Protein AF-E2S0K0-F1 (afdb_monomer_lite)

Structure (mmCIF, N/CA/C/O backbone):
data_AF-E2S0K0-F1
#
_entry.id   AF-E2S0K0-F1
#
loop_
_atom_site.group_PDB
_atom_site.id
_atom_site.type_symbol
_atom_site.label_atom_id
_atom_site.label_alt_id
_atom_site.label_comp_id
_atom_site.label_asym_id
_atom_site.label_entity_id
_atom_site.label_seq_id
_atom_site.pdbx_PDB_ins_code
_atom_site.Cartn_x
_atom_site.Cartn_y
_atom_site.Cartn_z
_atom_site.occupancy
_atom_site.B_iso_or_equiv
_atom_site.auth_seq_id
_atom_site.auth_comp_id
_atom_site.auth_asym_id
_atom_site.auth_atom_id
_atom_site.pdbx_PDB_model_num
ATOM 1 N N . GLY A 1 1 ? -29.511 2.906 63.174 1.00 60.41 1 GLY A N 1
ATOM 2 C CA . GLY A 1 1 ? -30.655 2.046 63.528 1.00 60.41 1 GLY A CA 1
ATOM 3 C C . GLY A 1 1 ? -30.552 0.762 62.739 1.00 60.41 1 GLY A C 1
ATOM 4 O O . GLY A 1 1 ? -30.147 0.828 61.586 1.00 60.41 1 GLY A O 1
ATOM 5 N N . GLN A 1 2 ? -30.821 -0.384 63.361 1.00 79.44 2 GLN A N 1
ATOM 6 C CA . GLN A 1 2 ? -30.839 -1.674 62.663 1.00 79.44 2 GLN A CA 1
ATOM 7 C C . GLN A 1 2 ? -32.167 -1.842 61.918 1.00 79.44 2 GLN A C 1
ATOM 9 O O . GLN A 1 2 ? -33.215 -1.473 62.442 1.00 79.44 2 GLN A O 1
ATOM 14 N N . LEU A 1 3 ? -32.113 -2.382 60.700 1.00 84.81 3 LEU A N 1
ATOM 15 C CA . LEU A 1 3 ? -33.305 -2.748 59.939 1.00 84.81 3 LEU A CA 1
ATOM 16 C C . LEU A 1 3 ? -33.892 -4.037 60.522 1.00 84.81 3 LEU A C 1
ATOM 18 O O . LEU A 1 3 ? -33.174 -5.022 60.697 1.00 84.81 3 LEU A O 1
ATOM 22 N N . GLN A 1 4 ? -35.190 -4.020 60.815 1.00 79.81 4 GLN A N 1
ATOM 23 C CA . GLN A 1 4 ? -35.940 -5.185 61.269 1.00 79.81 4 GLN A CA 1
ATOM 24 C C . GLN A 1 4 ? -36.718 -5.762 60.086 1.00 79.81 4 GLN A C 1
ATOM 26 O O . GLN A 1 4 ? -37.374 -5.033 59.346 1.00 79.81 4 GLN A O 1
ATOM 31 N N . LYS A 1 5 ? -36.617 -7.075 59.882 1.00 80.06 5 LYS A N 1
ATOM 32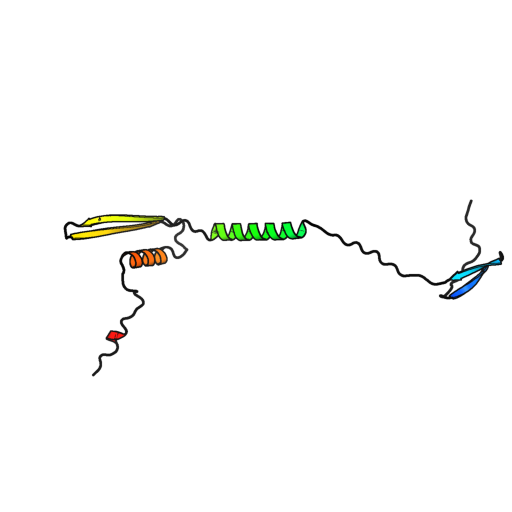 C CA . LYS A 1 5 ? -37.366 -7.776 58.839 1.00 80.06 5 LYS A CA 1
ATOM 33 C C . LYS A 1 5 ? -38.785 -8.040 59.345 1.00 80.06 5 LYS A C 1
ATOM 35 O O . LYS A 1 5 ? -38.926 -8.729 60.349 1.00 80.06 5 LYS A O 1
ATOM 40 N N . ILE A 1 6 ? -39.786 -7.520 58.637 1.00 82.62 6 ILE A N 1
ATOM 41 C CA . ILE A 1 6 ? -41.204 -7.648 59.009 1.00 82.62 6 ILE A CA 1
ATOM 42 C C . ILE A 1 6 ? -41.828 -8.906 58.386 1.00 82.62 6 ILE A C 1
ATOM 44 O O . ILE A 1 6 ? -42.407 -9.699 59.113 1.00 82.62 6 ILE A O 1
ATOM 48 N N . ASP A 1 7 ? -41.623 -9.165 57.088 1.00 82.50 7 ASP A N 1
ATOM 49 C CA . ASP A 1 7 ? -42.156 -10.366 56.422 1.00 82.50 7 ASP A CA 1
ATOM 50 C C . ASP A 1 7 ? -41.285 -10.812 55.219 1.00 82.50 7 ASP A C 1
ATOM 52 O O . ASP A 1 7 ? -40.355 -10.106 54.808 1.00 82.50 7 ASP A O 1
ATOM 56 N N . ARG A 1 8 ? -41.511 -12.014 54.670 1.00 83.75 8 ARG A N 1
ATOM 57 C CA . ARG A 1 8 ? -40.944 -12.485 53.391 1.00 83.75 8 ARG A CA 1
ATOM 58 C C . ARG A 1 8 ? -42.007 -13.247 52.607 1.00 83.75 8 ARG A C 1
ATOM 60 O O . ARG A 1 8 ? -42.301 -14.396 52.923 1.00 83.75 8 ARG A O 1
ATOM 67 N N . VAL A 1 9 ? -42.437 -12.651 51.503 1.00 84.56 9 VAL A N 1
ATOM 68 C CA . VAL A 1 9 ? -43.434 -13.215 50.589 1.00 84.56 9 VAL A CA 1
ATOM 69 C C . VAL A 1 9 ? -42.904 -13.099 49.158 1.00 84.56 9 VAL A C 1
ATOM 71 O O . VAL A 1 9 ? -42.220 -12.129 48.834 1.00 84.56 9 VAL A O 1
ATOM 74 N N . ASN A 1 10 ? -43.162 -14.103 48.318 1.00 83.81 10 ASN A N 1
ATOM 75 C CA . ASN A 1 10 ? -42.849 -14.055 46.888 1.00 83.81 10 ASN A CA 1
ATOM 76 C C . ASN A 1 10 ? -44.112 -13.617 46.147 1.00 83.81 10 ASN A C 1
ATOM 78 O O . ASN A 1 10 ? -45.109 -14.330 46.213 1.00 83.81 10 ASN A O 1
ATOM 82 N N . LEU A 1 11 ? -44.056 -12.471 45.471 1.00 87.38 11 LEU A N 1
ATOM 83 C CA . LEU A 1 11 ? -45.172 -11.920 44.705 1.00 87.38 11 LEU A CA 1
ATOM 84 C C . LEU A 1 11 ? -44.912 -12.091 43.209 1.00 87.38 11 LEU A C 1
ATOM 86 O O . LEU A 1 11 ? -43.811 -11.806 42.730 1.00 87.38 11 LEU A O 1
ATOM 90 N N . ASN A 1 12 ? -45.930 -12.525 42.477 1.00 86.81 12 ASN A N 1
ATOM 91 C CA . ASN A 1 12 ? -45.970 -12.444 41.023 1.00 86.81 12 ASN A CA 1
ATOM 92 C C . ASN A 1 12 ? -46.418 -11.045 40.578 1.00 86.81 12 ASN A C 1
ATOM 94 O O . ASN A 1 12 ? -46.932 -10.252 41.366 1.00 86.81 12 ASN A O 1
ATOM 98 N N . GLN A 1 13 ? -46.206 -10.716 39.301 1.00 88.75 13 GLN A N 1
ATOM 99 C CA . GLN A 1 13 ? -46.602 -9.415 38.762 1.00 88.75 13 GLN A CA 1
ATOM 100 C C . GLN A 1 13 ? -48.114 -9.186 38.935 1.00 88.75 13 GLN A C 1
ATOM 102 O O . GLN A 1 13 ? -48.921 -10.000 38.491 1.00 88.75 13 GLN A O 1
ATOM 107 N N . GLY A 1 14 ? -48.483 -8.070 39.563 1.00 86.62 14 GLY A N 1
ATOM 108 C CA . GLY A 1 14 ? -49.859 -7.687 39.877 1.00 86.62 14 GLY A CA 1
ATOM 109 C C . GLY A 1 14 ? -50.389 -8.215 41.214 1.00 86.62 14 GLY A C 1
ATOM 110 O O . GLY A 1 14 ? -51.504 -7.859 41.586 1.00 86.62 14 GLY A O 1
ATOM 111 N N . GLU A 1 15 ? -49.624 -9.031 41.945 1.00 90.56 15 GLU A N 1
ATOM 112 C CA . GLU A 1 15 ? -50.006 -9.471 43.288 1.00 90.56 15 GLU A CA 1
ATOM 113 C C . GLU A 1 15 ? -49.674 -8.411 44.341 1.00 90.56 15 GLU A C 1
ATOM 115 O O . GLU A 1 15 ? -48.688 -7.668 44.240 1.00 90.56 15 GLU A O 1
ATOM 120 N N . ASP A 1 16 ? -50.508 -8.372 45.378 1.00 89.62 16 ASP A N 1
ATOM 121 C CA . ASP A 1 16 ? -50.353 -7.480 46.513 1.00 89.62 16 ASP A CA 1
ATOM 122 C C . ASP A 1 16 ? -50.414 -8.223 47.847 1.00 89.62 16 ASP A C 1
ATOM 124 O O . ASP A 1 16 ? -51.070 -9.256 47.982 1.00 89.62 16 ASP A O 1
ATOM 128 N N . VAL A 1 17 ? -49.696 -7.692 48.836 1.00 90.44 17 VAL A N 1
ATOM 129 C CA . VAL A 1 17 ? -49.696 -8.195 50.209 1.00 90.44 17 VAL A CA 1
ATOM 130 C C . VAL A 1 17 ? -49.815 -7.038 51.187 1.00 90.44 17 VAL A C 1
ATOM 132 O O . VAL A 1 17 ? -49.200 -5.984 51.010 1.00 90.44 17 VAL A O 1
ATOM 135 N N . THR A 1 18 ? -50.611 -7.241 52.231 1.00 87.94 18 THR A N 1
ATOM 136 C CA . THR A 1 18 ? -50.731 -6.307 53.351 1.00 87.94 18 THR A CA 1
ATOM 137 C C . THR A 1 18 ? -49.878 -6.821 54.499 1.00 87.94 18 THR A C 1
ATOM 139 O O . THR A 1 18 ? -50.069 -7.949 54.946 1.00 87.94 18 THR A O 1
ATOM 142 N N . LEU A 1 19 ? -48.938 -6.000 54.954 1.00 87.25 19 LEU A N 1
ATOM 143 C CA . LEU A 1 19 ? -48.084 -6.284 56.102 1.00 87.25 19 LEU A CA 1
ATOM 144 C C . LEU A 1 19 ? -48.854 -6.090 57.417 1.00 87.25 19 LEU A C 1
ATOM 146 O O . LEU A 1 19 ? -49.871 -5.396 57.459 1.00 87.25 19 LEU A O 1
ATOM 150 N N . ASP A 1 20 ? -48.332 -6.649 58.508 1.00 84.62 20 ASP A N 1
ATOM 151 C CA . ASP A 1 20 ? -48.945 -6.570 59.845 1.00 84.62 20 ASP A CA 1
ATOM 152 C C . ASP A 1 20 ? -49.104 -5.131 60.375 1.00 84.62 20 ASP A C 1
ATOM 154 O O . ASP A 1 20 ? -49.912 -4.872 61.266 1.00 84.62 20 ASP A O 1
ATOM 158 N N . ASP A 1 21 ? -48.352 -4.180 59.817 1.00 84.44 21 ASP A N 1
ATOM 159 C CA . ASP A 1 21 ? -48.450 -2.750 60.122 1.00 84.44 21 ASP A CA 1
ATOM 160 C C . ASP A 1 21 ? -49.508 -2.007 59.277 1.00 84.44 21 ASP A C 1
ATOM 162 O O . ASP A 1 21 ? -49.700 -0.801 59.440 1.00 84.44 21 ASP A O 1
ATOM 166 N N . GLY A 1 22 ? -50.214 -2.720 58.394 1.00 83.69 22 GLY A N 1
ATOM 167 C CA . GLY A 1 22 ? -51.228 -2.186 57.486 1.00 83.69 22 GLY A CA 1
ATOM 168 C C . GLY A 1 22 ? -50.678 -1.650 56.160 1.00 83.69 22 GLY A C 1
ATOM 169 O O . GLY A 1 22 ? -51.459 -1.206 55.316 1.00 83.69 22 GLY A O 1
ATOM 170 N N . THR A 1 23 ? -49.362 -1.695 55.938 1.00 87.56 23 THR A N 1
ATOM 171 C CA . THR A 1 23 ? -48.739 -1.249 54.687 1.00 87.56 23 THR A CA 1
ATOM 172 C C . THR A 1 23 ? -49.016 -2.251 53.570 1.00 87.56 23 THR A C 1
ATOM 174 O O . THR A 1 23 ? -48.707 -3.435 53.690 1.00 87.56 23 THR A O 1
ATOM 177 N N . LYS A 1 24 ? -49.570 -1.774 52.452 1.00 89.31 24 LYS A N 1
ATOM 178 C CA . LYS A 1 24 ? -49.833 -2.587 51.261 1.00 89.31 24 LYS A CA 1
ATOM 179 C C . LYS A 1 24 ? -48.683 -2.461 50.262 1.00 89.31 24 LYS A C 1
ATOM 181 O O . LYS A 1 24 ? -48.346 -1.353 49.849 1.00 89.31 24 LYS A O 1
ATOM 186 N N . ILE A 1 25 ? -48.101 -3.590 49.867 1.00 88.75 25 ILE A N 1
ATOM 187 C CA . ILE A 1 25 ? -47.036 -3.677 48.863 1.00 88.75 25 ILE A CA 1
ATOM 188 C C . ILE A 1 25 ? -47.588 -4.410 47.643 1.00 88.75 25 ILE A C 1
ATOM 190 O O . ILE A 1 25 ? -48.075 -5.529 47.774 1.00 88.75 25 ILE A O 1
ATOM 194 N N . THR A 1 26 ? -47.471 -3.793 46.467 1.00 89.25 26 THR A N 1
ATOM 195 C CA . THR A 1 26 ? -47.845 -4.387 45.176 1.00 89.25 26 THR A CA 1
ATOM 196 C C . THR A 1 26 ? -46.597 -4.565 44.322 1.00 89.25 26 THR A C 1
ATOM 198 O O . THR A 1 26 ? -45.763 -3.660 44.251 1.00 89.25 26 THR A O 1
ATOM 201 N N . PHE A 1 27 ? -46.451 -5.720 43.672 1.00 90.88 27 PHE A N 1
ATOM 202 C CA . PHE A 1 27 ? -45.373 -5.935 42.710 1.00 90.88 27 PHE A CA 1
ATOM 203 C C . PHE A 1 27 ? -45.859 -5.661 41.282 1.00 90.88 27 PHE A C 1
ATOM 205 O O . PHE A 1 27 ? -46.421 -6.533 40.629 1.00 90.88 27 PHE A O 1
ATOM 212 N N . ASP A 1 28 ? -45.606 -4.458 40.765 1.00 88.50 28 ASP A N 1
ATOM 213 C CA . ASP A 1 28 ? -46.047 -4.050 39.416 1.00 88.50 28 ASP A CA 1
ATOM 214 C C . ASP A 1 28 ? -45.217 -4.673 38.273 1.00 88.50 28 ASP A C 1
ATOM 216 O O . ASP A 1 28 ? -45.559 -4.556 37.093 1.00 88.50 28 ASP A O 1
ATOM 220 N N . GLY A 1 29 ? -44.137 -5.381 38.614 1.00 84.50 29 GLY A N 1
ATOM 221 C CA . GLY A 1 29 ? -43.224 -6.036 37.681 1.00 84.50 29 GLY A CA 1
ATOM 222 C C . GLY A 1 29 ? -41.817 -5.447 37.699 1.00 84.50 29 GLY A C 1
ATOM 223 O O . GLY A 1 29 ? -41.538 -4.440 38.347 1.00 84.50 29 GLY A O 1
ATOM 224 N N . ALA A 1 30 ? -40.911 -6.098 36.972 1.00 84.75 30 ALA A N 1
ATOM 225 C CA . ALA A 1 30 ? -39.540 -5.643 36.785 1.00 84.75 30 ALA A CA 1
ATOM 226 C C . ALA A 1 30 ? -39.294 -5.373 35.298 1.00 84.75 30 ALA A C 1
ATOM 228 O O . ALA A 1 30 ? -39.608 -6.209 34.454 1.00 84.75 30 ALA A O 1
ATOM 229 N N . SER A 1 31 ? -38.734 -4.206 34.983 1.00 82.06 31 SER A N 1
ATOM 230 C CA . SER A 1 31 ? -38.267 -3.909 33.630 1.00 82.06 31 SER A CA 1
ATOM 231 C C . SER A 1 31 ? -36.839 -4.413 33.471 1.00 82.06 31 SER A C 1
ATOM 233 O O . SER A 1 31 ? -35.978 -4.113 34.301 1.00 82.06 31 SER A O 1
ATOM 235 N N . GLU A 1 32 ? -36.586 -5.174 32.413 1.00 80.50 32 GLU A N 1
ATOM 236 C CA . GLU A 1 32 ? -35.245 -5.624 32.067 1.00 80.50 32 GLU A CA 1
ATOM 237 C C . GLU A 1 32 ? -34.502 -4.472 31.378 1.00 80.50 32 GLU A C 1
ATOM 239 O O . GLU A 1 32 ? -34.915 -3.977 30.329 1.00 80.50 32 GLU A O 1
ATOM 244 N N . PHE A 1 33 ? -33.422 -3.995 31.994 1.00 83.38 33 PHE A N 1
ATOM 245 C CA . PHE A 1 33 ? -32.593 -2.931 31.435 1.00 83.38 33 PHE A CA 1
ATOM 246 C C . PHE A 1 33 ? -31.256 -3.493 30.959 1.00 83.38 33 PHE A C 1
ATOM 248 O O . PHE A 1 33 ? -30.527 -4.148 31.703 1.00 83.38 33 PHE A O 1
ATOM 255 N N . ALA A 1 34 ? -30.907 -3.179 29.713 1.00 82.25 34 ALA A N 1
ATOM 256 C CA . ALA A 1 34 ? -29.596 -3.452 29.146 1.00 82.25 34 ALA A CA 1
ATOM 257 C C . ALA A 1 34 ? -28.800 -2.145 29.045 1.00 82.25 34 ALA A C 1
ATOM 259 O O . ALA A 1 34 ? -29.265 -1.158 28.473 1.00 82.25 34 ALA A O 1
ATOM 260 N N . ASN A 1 35 ? -27.588 -2.136 29.599 1.00 82.06 35 ASN A N 1
ATOM 261 C CA . ASN A 1 35 ? -26.658 -1.020 29.453 1.00 82.06 35 ASN A CA 1
ATOM 262 C C . ASN A 1 35 ? -25.781 -1.258 28.219 1.00 82.06 35 ASN A C 1
ATOM 264 O O . ASN A 1 35 ? -24.913 -2.130 28.238 1.00 82.06 35 ASN A O 1
ATOM 268 N N . TYR A 1 36 ? -25.983 -0.479 27.156 1.00 84.25 36 TYR A N 1
ATOM 269 C CA . TYR A 1 36 ? -25.131 -0.520 25.967 1.00 84.25 36 TYR A CA 1
ATOM 270 C C . TYR A 1 36 ? -24.039 0.549 26.060 1.00 84.25 36 TYR A C 1
ATOM 272 O O . TYR A 1 36 ? -24.332 1.743 26.086 1.00 84.25 36 TYR A O 1
ATOM 280 N N . GLN A 1 37 ? -22.772 0.129 26.075 1.00 82.56 37 GLN A N 1
ATOM 281 C CA . GLN A 1 37 ? -21.638 1.023 25.840 1.00 82.56 37 GLN A CA 1
ATOM 282 C C . GLN A 1 37 ? -21.219 0.912 24.377 1.00 82.56 37 GLN A C 1
ATOM 284 O O . GLN A 1 37 ? -20.764 -0.139 23.932 1.00 82.56 37 GLN A O 1
ATOM 289 N N . VAL A 1 38 ? -21.375 2.003 23.629 1.00 81.00 38 VAL A N 1
ATOM 290 C CA . VAL A 1 38 ? -20.880 2.106 22.254 1.00 81.00 38 VAL A CA 1
ATOM 291 C C . VAL A 1 38 ? -19.587 2.908 22.284 1.00 81.00 38 VAL A C 1
ATOM 293 O O . VAL A 1 38 ? -19.600 4.117 22.508 1.00 81.00 38 VAL A O 1
ATOM 296 N N . SER A 1 39 ? -18.459 2.235 22.072 1.00 80.94 39 SER A N 1
ATOM 297 C CA . SER A 1 39 ? -17.163 2.895 21.918 1.00 80.94 39 SER A CA 1
ATOM 298 C C . SER A 1 39 ? -17.003 3.372 20.475 1.00 80.94 39 SER A C 1
ATOM 300 O O . SER A 1 39 ? -16.954 2.564 19.551 1.00 80.94 39 SER A O 1
ATOM 302 N N . TYR A 1 40 ? -16.936 4.689 20.279 1.00 84.94 40 TYR A N 1
ATOM 303 C CA . TYR A 1 40 ? -16.629 5.307 18.991 1.00 84.94 40 TYR A CA 1
ATOM 304 C C . TYR A 1 40 ? -15.185 5.809 19.001 1.00 84.94 40 TYR A C 1
ATOM 306 O O . TYR A 1 40 ? -14.859 6.728 19.753 1.00 84.94 40 TYR A O 1
ATOM 314 N N . ASP A 1 41 ? -14.330 5.218 18.167 1.00 88.50 41 ASP A N 1
ATOM 315 C CA . ASP A 1 41 ? -12.958 5.684 17.966 1.00 88.50 41 ASP A CA 1
ATOM 316 C C . ASP A 1 41 ? -12.858 6.477 16.645 1.00 88.50 41 ASP A C 1
ATOM 318 O O . ASP A 1 41 ? -12.930 5.886 15.559 1.00 88.50 41 ASP A O 1
ATOM 322 N N . PRO A 1 42 ? -12.679 7.814 16.694 1.00 88.81 42 PRO A N 1
ATOM 323 C CA . PRO A 1 42 ? -12.560 8.634 15.490 1.00 88.81 42 PRO A CA 1
ATOM 324 C C . PRO A 1 42 ? -11.306 8.310 14.663 1.00 88.81 42 PRO A C 1
ATOM 326 O O . PRO A 1 42 ? -11.269 8.623 13.470 1.00 88.81 42 PRO A O 1
ATOM 329 N N . PHE A 1 43 ? -10.286 7.680 15.256 1.00 92.88 43 PHE A N 1
ATOM 330 C CA . PHE A 1 43 ? -9.026 7.366 14.588 1.00 92.88 43 PHE A CA 1
ATOM 331 C C . PHE A 1 43 ? -9.031 6.028 13.857 1.00 92.88 43 PHE A C 1
ATOM 333 O O . PHE A 1 43 ? -8.178 5.828 12.995 1.00 92.88 43 PHE A O 1
ATOM 340 N N . GLN A 1 44 ? -10.006 5.145 14.091 1.00 92.81 44 GLN A N 1
ATOM 341 C CA . GLN A 1 44 ? -10.056 3.824 13.452 1.00 92.81 44 GLN A CA 1
ATOM 342 C C . GLN A 1 44 ? -9.932 3.900 11.917 1.00 92.81 44 GLN A C 1
ATOM 344 O O . GLN A 1 44 ? -9.175 3.146 11.302 1.00 92.81 44 GLN A O 1
ATOM 349 N N . LYS A 1 45 ? -10.626 4.855 11.285 1.00 94.81 45 LYS A N 1
ATOM 350 C CA . LYS A 1 45 ? -10.548 5.070 9.828 1.00 94.81 45 LYS A CA 1
ATOM 351 C C . LYS A 1 45 ? -9.192 5.631 9.385 1.00 94.81 45 LYS A C 1
ATOM 353 O O . LYS A 1 45 ? -8.701 5.265 8.321 1.00 94.81 45 LYS A O 1
ATOM 358 N N . TRP A 1 46 ? -8.575 6.486 10.197 1.00 96.69 46 TRP A N 1
ATOM 359 C CA . TRP A 1 46 ? -7.252 7.052 9.921 1.00 96.69 46 TRP A CA 1
ATOM 360 C C . TRP A 1 46 ? -6.147 6.003 10.026 1.00 96.69 46 TRP A C 1
ATOM 362 O O . TRP A 1 46 ? -5.245 5.985 9.189 1.00 96.69 46 TRP A O 1
ATOM 372 N N . VAL A 1 47 ? -6.242 5.094 10.999 1.00 96.69 47 VAL A N 1
ATOM 373 C CA . VAL A 1 47 ? -5.331 3.949 11.145 1.00 96.69 47 VAL A CA 1
ATOM 374 C C . VAL A 1 47 ? -5.428 3.026 9.927 1.00 96.69 47 VAL A C 1
ATOM 376 O O . VAL A 1 47 ? -4.405 2.664 9.353 1.00 96.69 47 VAL A O 1
ATOM 379 N N . LEU A 1 48 ? -6.644 2.711 9.463 1.00 95.88 48 LEU A N 1
ATOM 380 C CA . LEU A 1 48 ? -6.846 1.934 8.234 1.00 95.88 48 LEU A CA 1
ATOM 381 C C . LEU A 1 48 ? -6.193 2.616 7.021 1.00 95.88 48 LEU A C 1
ATOM 383 O O . LEU A 1 48 ? -5.440 1.985 6.282 1.00 95.88 48 LEU A O 1
ATOM 387 N N . ALA A 1 49 ? -6.469 3.908 6.821 1.00 98.19 49 ALA A N 1
ATOM 388 C CA . ALA A 1 49 ? -5.938 4.659 5.689 1.00 98.19 49 ALA A CA 1
ATOM 389 C C . ALA A 1 49 ? -4.403 4.712 5.708 1.00 98.19 49 ALA A C 1
ATOM 391 O O . ALA A 1 49 ? -3.760 4.484 4.687 1.00 98.19 49 ALA A O 1
ATOM 392 N N . SER A 1 50 ? -3.806 4.962 6.872 1.00 97.38 50 SER A N 1
ATOM 393 C CA . SER A 1 50 ? -2.349 5.004 7.021 1.00 97.38 50 SER A CA 1
ATOM 394 C C . SER A 1 50 ? -1.701 3.633 6.814 1.00 97.38 50 SER A C 1
ATOM 396 O O . SER A 1 50 ? -0.688 3.556 6.120 1.00 97.38 50 SER A O 1
ATOM 398 N N . ALA A 1 51 ? -2.309 2.549 7.304 1.00 98.00 51 ALA A N 1
ATOM 399 C CA . ALA A 1 51 ? -1.848 1.188 7.028 1.00 98.00 51 ALA A CA 1
ATOM 400 C C . ALA A 1 51 ? -1.862 0.867 5.522 1.00 98.00 51 ALA A C 1
ATOM 402 O O . ALA A 1 51 ? -0.885 0.332 4.994 1.00 98.00 51 ALA A O 1
ATOM 403 N N . LEU A 1 52 ? -2.927 1.251 4.810 1.00 98.38 52 LEU A N 1
ATOM 404 C CA . LEU A 1 52 ? -3.014 1.089 3.355 1.00 98.38 52 LEU A CA 1
ATOM 405 C C . LEU A 1 52 ? -1.950 1.910 2.620 1.00 98.38 52 LEU A C 1
ATOM 407 O O . LEU A 1 52 ? -1.278 1.385 1.735 1.00 98.38 52 LEU A O 1
ATOM 411 N N . VAL A 1 53 ? -1.752 3.173 3.002 1.00 98.44 53 VAL A N 1
ATOM 412 C CA . VAL A 1 53 ? -0.717 4.033 2.407 1.00 98.44 53 VAL A CA 1
ATOM 413 C C . VAL A 1 53 ? 0.677 3.448 2.626 1.00 98.44 53 VAL A C 1
ATOM 415 O O . VAL A 1 53 ? 1.472 3.431 1.690 1.00 98.44 53 VAL A O 1
ATOM 418 N N . MET A 1 54 ? 0.983 2.928 3.820 1.00 98.38 54 MET A N 1
ATOM 419 C CA . MET A 1 54 ? 2.268 2.272 4.089 1.00 98.38 54 MET A CA 1
ATOM 420 C C . MET A 1 54 ? 2.468 1.036 3.217 1.00 98.38 54 MET A C 1
ATOM 422 O O . MET A 1 54 ? 3.540 0.872 2.639 1.00 98.38 54 MET A O 1
ATOM 426 N N . LEU A 1 55 ? 1.441 0.193 3.085 1.00 98.25 55 LEU A N 1
ATOM 427 C CA . LEU A 1 55 ? 1.505 -0.998 2.244 1.00 98.25 55 LEU A CA 1
ATOM 428 C C . LEU A 1 55 ? 1.738 -0.630 0.774 1.00 98.25 55 LEU A C 1
ATOM 430 O O . LEU A 1 55 ? 2.632 -1.183 0.138 1.00 98.25 55 LEU A O 1
ATOM 434 N N . ILE A 1 56 ? 0.982 0.336 0.247 1.00 97.94 56 ILE A N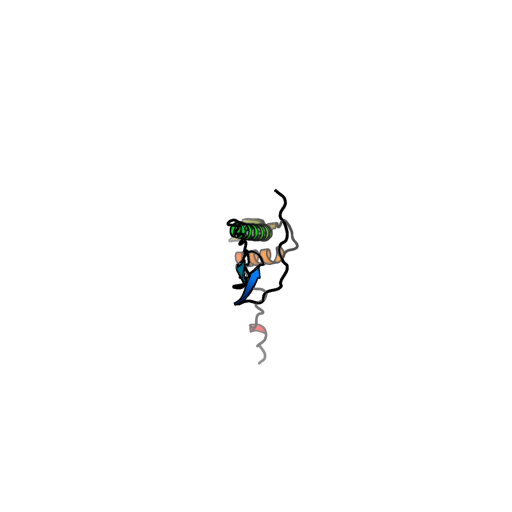 1
ATOM 435 C CA . ILE A 1 56 ? 1.124 0.812 -1.135 1.00 97.94 56 ILE A CA 1
ATOM 436 C C . ILE A 1 56 ? 2.499 1.445 -1.349 1.00 97.94 56 ILE A C 1
ATOM 438 O O . ILE A 1 56 ? 3.148 1.164 -2.351 1.00 97.94 56 ILE A O 1
ATOM 442 N N . SER A 1 57 ? 2.966 2.265 -0.407 1.00 97.19 57 SER A N 1
ATOM 443 C CA . SER A 1 57 ? 4.289 2.893 -0.459 1.00 97.19 57 SER A CA 1
ATOM 444 C C . SER A 1 57 ? 5.403 1.849 -0.479 1.00 97.19 57 SER A C 1
ATOM 446 O O . SER A 1 57 ? 6.312 1.922 -1.305 1.00 97.19 57 SER A O 1
ATOM 448 N N . LEU A 1 58 ? 5.300 0.825 0.371 1.00 95.62 58 LEU A N 1
ATOM 449 C CA . LEU A 1 58 ? 6.249 -0.279 0.403 1.00 95.62 58 LEU A CA 1
ATOM 450 C C . LEU A 1 58 ? 6.249 -1.040 -0.924 1.00 95.62 58 LEU A C 1
ATOM 452 O O . LEU A 1 58 ? 7.307 -1.197 -1.530 1.00 95.62 58 LEU A O 1
ATOM 456 N N . VAL A 1 59 ? 5.081 -1.468 -1.407 1.00 95.31 59 VAL A N 1
ATOM 457 C CA . VAL A 1 59 ? 4.965 -2.168 -2.694 1.00 95.31 59 VAL A CA 1
ATOM 458 C C . VAL A 1 59 ? 5.527 -1.301 -3.821 1.00 95.31 59 VAL A C 1
ATOM 460 O O . VAL A 1 59 ? 6.379 -1.760 -4.576 1.00 95.31 59 VAL A O 1
ATOM 463 N N . GLY A 1 60 ? 5.143 -0.026 -3.887 1.00 93.56 60 GLY A N 1
ATOM 464 C CA . GLY A 1 60 ? 5.655 0.928 -4.868 1.00 93.56 60 GLY A CA 1
ATOM 465 C C . GLY A 1 60 ? 7.177 1.075 -4.810 1.00 93.56 60 GLY A C 1
ATOM 466 O O . GLY A 1 60 ? 7.836 1.054 -5.848 1.00 93.56 60 GLY A O 1
ATOM 467 N N . SER A 1 61 ? 7.759 1.129 -3.607 1.00 90.75 61 SER A N 1
ATOM 468 C CA . SER A 1 61 ? 9.214 1.209 -3.427 1.00 90.75 61 SER A CA 1
ATOM 469 C C . SER A 1 61 ? 9.961 -0.004 -3.987 1.00 90.75 61 SER A C 1
ATOM 471 O O . SER A 1 61 ? 11.091 0.135 -4.452 1.00 90.75 61 SER A O 1
ATOM 473 N N . LEU A 1 62 ? 9.328 -1.180 -3.977 1.00 87.25 62 LEU A N 1
ATOM 474 C CA . LEU A 1 62 ? 9.907 -2.414 -4.502 1.00 87.25 62 LEU A CA 1
ATOM 475 C C . LEU A 1 62 ? 9.694 -2.561 -6.014 1.00 87.25 62 LEU A C 1
ATOM 477 O O . LEU A 1 62 ? 10.541 -3.133 -6.699 1.00 87.25 62 LEU A O 1
ATOM 481 N N . VAL A 1 63 ? 8.582 -2.042 -6.544 1.00 84.38 63 VAL A N 1
ATOM 482 C CA . VAL A 1 63 ? 8.249 -2.111 -7.977 1.00 84.38 63 VAL A CA 1
ATOM 483 C C . VAL A 1 63 ? 9.141 -1.190 -8.816 1.00 84.38 63 VAL A C 1
ATOM 485 O O . VAL A 1 63 ? 9.493 -1.540 -9.945 1.00 84.38 63 VAL A O 1
ATOM 488 N N . ILE A 1 64 ? 9.561 -0.039 -8.281 1.00 82.31 64 ILE A N 1
ATOM 489 C CA . ILE A 1 64 ? 10.420 0.909 -9.006 1.00 82.31 64 ILE A CA 1
ATOM 490 C C . ILE A 1 64 ? 11.851 0.352 -9.112 1.00 82.31 64 ILE A C 1
ATOM 492 O O . ILE A 1 64 ? 12.721 0.580 -8.268 1.00 82.31 64 ILE A O 1
ATOM 496 N N . LYS A 1 65 ? 12.124 -0.370 -10.201 1.00 77.38 65 LYS A N 1
ATOM 497 C CA . LYS A 1 65 ? 13.463 -0.866 -10.538 1.00 77.38 65 LYS A CA 1
ATOM 498 C C . LYS A 1 65 ? 14.310 0.272 -11.111 1.00 77.38 65 LYS A C 1
ATOM 500 O O . LYS A 1 65 ? 14.048 0.774 -12.200 1.00 77.38 65 LYS A O 1
ATOM 505 N N . ARG A 1 66 ? 15.387 0.651 -10.418 1.00 82.19 66 ARG A N 1
ATOM 506 C CA . ARG A 1 66 ? 16.372 1.601 -10.960 1.00 82.19 66 ARG A CA 1
ATOM 507 C C . ARG A 1 66 ? 17.243 0.916 -12.019 1.00 82.19 66 ARG A C 1
ATOM 509 O O . ARG A 1 66 ? 18.202 0.226 -11.674 1.00 82.19 66 ARG A O 1
ATOM 516 N N . ARG A 1 67 ? 16.924 1.136 -13.293 1.00 87.06 67 ARG A N 1
ATOM 517 C CA . ARG A 1 67 ? 17.670 0.647 -14.464 1.00 87.06 67 ARG A CA 1
ATOM 518 C C . ARG A 1 67 ? 18.418 1.815 -15.115 1.00 87.06 67 ARG A C 1
ATOM 520 O O . ARG A 1 67 ? 17.928 2.943 -15.087 1.00 87.06 67 ARG A O 1
ATOM 527 N N . ARG A 1 68 ? 19.630 1.592 -15.630 1.00 88.94 68 ARG A N 1
ATOM 528 C CA . ARG A 1 68 ? 20.418 2.624 -16.330 1.00 88.94 68 ARG A CA 1
ATOM 529 C C . ARG A 1 68 ? 20.829 2.115 -17.706 1.00 88.94 68 ARG A C 1
ATOM 531 O O . ARG A 1 68 ? 21.396 1.030 -17.803 1.00 88.94 68 ARG A O 1
ATOM 538 N N . VAL A 1 69 ? 20.573 2.922 -18.733 1.00 89.06 69 VAL A N 1
ATOM 539 C CA . VAL A 1 69 ? 20.964 2.660 -20.123 1.00 89.06 69 VAL A CA 1
ATOM 540 C C . VAL A 1 69 ? 21.928 3.748 -20.570 1.00 89.06 69 VAL A C 1
ATOM 542 O O . VAL A 1 69 ? 21.704 4.929 -20.307 1.00 89.06 69 VAL A O 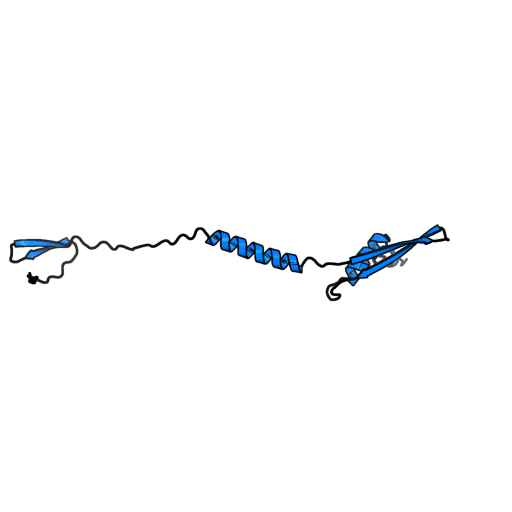1
ATOM 545 N N . TYR A 1 70 ? 23.003 3.340 -21.231 1.00 91.94 70 TYR A N 1
ATOM 546 C CA . TYR A 1 70 ? 23.989 4.217 -21.844 1.00 91.94 70 TYR A CA 1
ATOM 547 C C . TYR A 1 70 ? 23.954 3.998 -23.353 1.00 91.94 70 TYR A C 1
ATOM 549 O O . TYR A 1 70 ? 24.025 2.857 -23.802 1.00 91.94 70 TYR A O 1
ATOM 557 N N . ILE A 1 71 ? 23.850 5.083 -24.118 1.00 92.19 71 ILE A N 1
ATOM 558 C CA . ILE A 1 71 ? 23.851 5.061 -25.583 1.00 92.19 71 ILE A CA 1
ATOM 559 C C . ILE A 1 71 ? 24.965 5.989 -26.053 1.00 92.19 71 ILE A C 1
ATOM 561 O O . ILE A 1 71 ? 25.081 7.120 -25.572 1.00 92.19 71 ILE A O 1
ATOM 565 N N . ARG A 1 72 ? 25.795 5.518 -26.980 1.00 93.50 72 ARG A N 1
ATOM 566 C CA . ARG A 1 72 ? 26.816 6.322 -27.647 1.00 93.50 72 ARG A CA 1
ATOM 567 C C . ARG A 1 72 ? 26.617 6.228 -29.151 1.00 93.50 72 ARG A C 1
ATOM 569 O O . ARG A 1 72 ? 26.642 5.139 -29.707 1.00 93.50 72 ARG A O 1
ATOM 576 N N . LEU A 1 73 ? 26.465 7.385 -29.783 1.00 92.25 73 LEU A N 1
ATOM 577 C CA . LEU A 1 73 ? 26.324 7.535 -31.227 1.00 92.25 73 LEU A CA 1
ATOM 578 C C . LEU A 1 73 ? 27.631 8.097 -31.785 1.00 92.25 73 LEU A C 1
ATOM 580 O O . LEU A 1 73 ? 28.144 9.087 -31.254 1.00 92.25 73 LEU A O 1
ATOM 584 N N . ARG A 1 74 ? 28.185 7.478 -32.826 1.00 92.50 74 ARG A N 1
ATOM 585 C CA . ARG A 1 74 ? 29.367 7.988 -33.530 1.00 92.50 74 ARG A CA 1
ATOM 586 C C . ARG A 1 74 ? 29.099 8.047 -35.030 1.00 92.50 74 ARG A C 1
ATOM 588 O O . ARG A 1 74 ? 28.564 7.087 -35.569 1.00 92.50 74 ARG A O 1
ATOM 595 N N . PRO A 1 75 ? 29.487 9.124 -35.726 1.00 90.31 75 PRO A N 1
ATOM 596 C CA . PRO A 1 75 ? 29.399 9.153 -37.178 1.00 90.31 75 PRO A CA 1
ATOM 597 C C . PRO A 1 75 ? 30.367 8.126 -37.777 1.00 90.31 75 PRO A C 1
ATOM 599 O O . PRO A 1 75 ? 31.541 8.078 -37.406 1.00 90.31 75 PRO A O 1
ATOM 602 N N . ASN A 1 76 ? 29.870 7.317 -38.705 1.00 88.81 76 ASN A N 1
ATOM 603 C CA . ASN A 1 76 ? 30.649 6.331 -39.437 1.00 88.81 76 ASN A CA 1
ATOM 604 C C . ASN A 1 76 ? 31.167 6.956 -40.743 1.00 88.81 76 ASN A C 1
ATOM 606 O O . ASN A 1 76 ? 30.426 7.620 -41.472 1.00 88.81 76 ASN A O 1
ATOM 610 N N . ALA A 1 77 ? 32.443 6.717 -41.058 1.00 82.00 77 ALA A N 1
ATOM 611 C CA . ALA A 1 77 ? 33.098 7.206 -42.271 1.00 82.00 77 ALA A CA 1
ATOM 612 C C . ALA A 1 77 ? 32.426 6.729 -43.576 1.00 82.00 77 ALA A C 1
ATOM 614 O O . ALA A 1 77 ? 32.588 7.373 -44.609 1.00 82.00 77 ALA A O 1
ATOM 615 N N . ALA A 1 78 ? 31.653 5.640 -43.531 1.00 81.88 78 ALA A N 1
ATOM 616 C CA . ALA A 1 78 ? 30.895 5.098 -44.658 1.00 81.88 78 ALA A CA 1
ATOM 617 C C . ALA A 1 78 ? 29.511 5.754 -44.874 1.00 81.88 78 ALA A C 1
ATOM 619 O O . ALA A 1 78 ? 28.767 5.314 -45.745 1.00 81.88 78 ALA A O 1
ATOM 620 N N . GLY A 1 79 ? 29.156 6.800 -44.113 1.00 81.31 79 GLY A N 1
ATOM 621 C CA . GLY A 1 79 ? 27.889 7.530 -44.278 1.00 81.31 79 GLY A CA 1
ATOM 622 C C . GLY A 1 79 ? 26.740 7.055 -43.379 1.00 81.31 79 GLY A C 1
ATOM 623 O O . GLY A 1 79 ? 25.581 7.292 -43.703 1.00 81.31 79 GLY A O 1
ATOM 624 N N . GLY A 1 80 ? 27.054 6.409 -42.251 1.00 86.31 80 GLY A N 1
ATOM 625 C CA . GLY A 1 80 ? 26.085 5.940 -41.248 1.00 86.31 80 GLY A CA 1
ATOM 626 C C . GLY A 1 80 ? 26.366 6.470 -39.837 1.00 86.31 80 GLY A C 1
ATOM 627 O O . GLY A 1 80 ? 27.226 7.330 -39.644 1.00 86.31 80 GLY A O 1
ATOM 628 N N . THR A 1 81 ? 25.659 5.948 -38.833 1.00 90.06 81 THR A N 1
ATOM 629 C CA . THR A 1 81 ? 25.934 6.205 -37.408 1.00 90.06 81 THR A CA 1
ATOM 630 C C . THR A 1 81 ? 26.130 4.879 -36.686 1.00 90.06 81 THR A C 1
ATOM 632 O O . THR A 1 81 ? 25.234 4.044 -36.678 1.00 90.06 81 THR A O 1
ATOM 635 N N . ASP A 1 82 ? 27.289 4.699 -36.061 1.00 89.19 82 ASP A N 1
ATOM 636 C CA . ASP A 1 82 ? 27.552 3.571 -35.177 1.00 89.19 82 ASP A CA 1
ATOM 637 C C . ASP A 1 82 ? 26.870 3.828 -33.831 1.00 89.19 82 ASP A C 1
ATOM 639 O O . ASP A 1 82 ? 27.088 4.866 -33.193 1.00 89.19 82 ASP A O 1
ATOM 643 N N . VAL A 1 83 ? 26.051 2.873 -33.394 1.00 90.75 83 VAL A N 1
ATOM 644 C CA . VAL A 1 83 ? 25.301 2.940 -32.139 1.00 90.75 83 VAL A CA 1
ATOM 645 C C . VAL A 1 83 ? 25.848 1.893 -31.176 1.00 90.75 83 VAL A C 1
ATOM 647 O O . VAL A 1 83 ? 25.760 0.696 -31.426 1.00 90.75 83 VAL A O 1
ATOM 650 N N . GLU A 1 84 ? 26.400 2.334 -30.049 1.00 91.38 84 GLU A N 1
ATOM 651 C CA . GLU A 1 84 ? 26.779 1.457 -28.941 1.00 91.38 84 GLU A CA 1
ATOM 652 C C . GLU A 1 84 ? 25.775 1.617 -27.803 1.00 91.38 84 GLU A C 1
ATOM 654 O O . GLU A 1 84 ? 25.587 2.723 -27.286 1.00 91.38 84 GLU A O 1
ATOM 659 N N . MET A 1 85 ? 25.170 0.514 -27.367 1.00 92.00 85 MET A N 1
ATOM 660 C CA . MET A 1 85 ? 24.268 0.492 -26.217 1.00 92.00 85 MET A CA 1
ATOM 661 C C . MET A 1 85 ? 24.832 -0.381 -25.097 1.00 92.00 85 MET A C 1
ATOM 663 O O . MET A 1 85 ? 25.342 -1.472 -25.336 1.00 92.00 85 MET A O 1
ATOM 667 N N . GLY A 1 86 ? 24.705 0.085 -23.856 1.00 89.75 86 GLY A N 1
ATOM 668 C CA . GLY A 1 86 ? 25.050 -0.674 -22.658 1.00 89.75 86 GLY A CA 1
ATOM 669 C C . GLY A 1 86 ? 23.972 -0.537 -21.591 1.00 89.75 86 GLY A C 1
ATOM 670 O O . GLY A 1 86 ? 23.63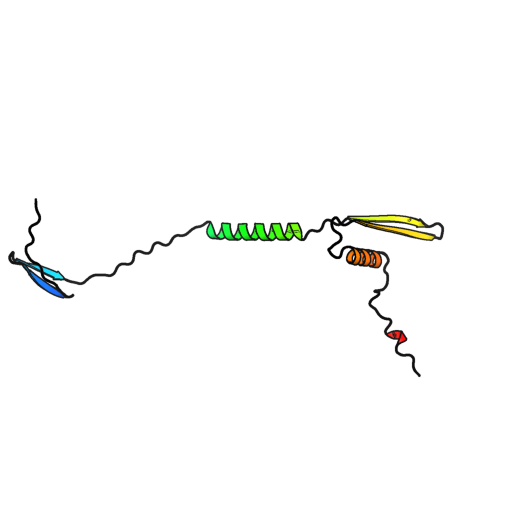2 0.575 -21.184 1.00 89.75 86 GLY A O 1
ATOM 671 N N . GLY A 1 87 ? 23.441 -1.663 -21.119 1.00 88.31 87 GLY A N 1
ATOM 672 C CA . GLY A 1 87 ? 22.443 -1.712 -20.053 1.00 88.31 87 GLY A CA 1
ATOM 673 C C . GLY A 1 87 ? 23.037 -2.218 -18.741 1.00 88.31 87 GLY A C 1
ATOM 674 O O . GLY A 1 87 ? 23.621 -3.297 -18.706 1.00 88.31 87 GLY A O 1
ATOM 675 N N . LEU A 1 88 ? 22.851 -1.480 -17.642 1.00 85.06 88 LEU A N 1
ATOM 676 C CA . LEU A 1 88 ? 23.238 -1.923 -16.300 1.00 85.06 88 LEU A CA 1
ATOM 677 C C . LEU A 1 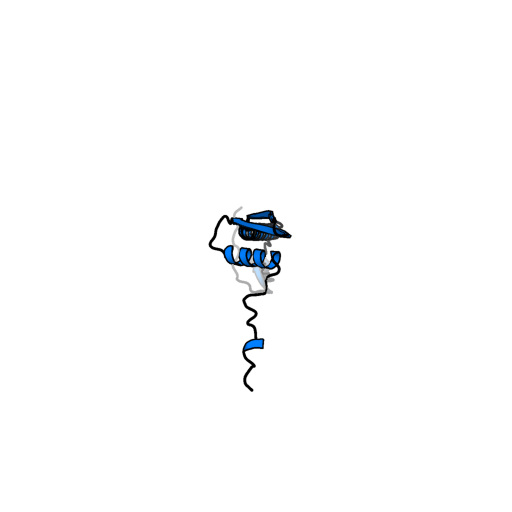88 ? 22.026 -1.942 -15.362 1.00 85.06 88 LEU A C 1
ATOM 679 O O . LEU A 1 88 ? 21.474 -0.896 -15.000 1.00 85.06 88 LEU A O 1
ATOM 683 N N . ALA A 1 89 ? 21.664 -3.141 -14.909 1.00 82.31 89 ALA A N 1
ATOM 684 C CA . ALA A 1 89 ? 20.700 -3.350 -13.838 1.00 82.31 89 ALA A CA 1
ATOM 685 C C . ALA A 1 89 ? 21.413 -3.681 -12.522 1.00 82.31 89 ALA A C 1
ATOM 687 O O . ALA A 1 89 ? 22.423 -4.379 -12.495 1.00 82.31 89 ALA A O 1
ATOM 688 N N . ARG A 1 90 ? 20.865 -3.201 -11.396 1.00 73.62 90 ARG A N 1
ATOM 689 C CA . ARG A 1 90 ? 21.369 -3.547 -10.052 1.00 73.62 90 ARG A CA 1
ATOM 690 C C . ARG A 1 90 ? 21.139 -5.028 -9.707 1.00 73.62 90 ARG A C 1
ATOM 692 O O . ARG A 1 90 ? 21.844 -5.577 -8.867 1.00 73.62 90 ARG A O 1
ATOM 699 N N . THR A 1 91 ? 20.147 -5.676 -10.315 1.00 65.75 91 THR A N 1
ATOM 700 C CA . THR A 1 91 ? 19.854 -7.101 -10.131 1.00 65.75 91 THR A CA 1
ATOM 701 C C . THR A 1 91 ? 19.372 -7.676 -11.454 1.00 65.75 91 THR A C 1
ATOM 703 O O . THR A 1 91 ? 18.368 -7.221 -11.991 1.00 65.75 91 THR A O 1
ATOM 706 N N . ASP A 1 92 ? 20.103 -8.666 -11.959 1.00 62.00 92 ASP A N 1
ATOM 707 C CA . ASP A 1 92 ? 19.895 -9.277 -13.279 1.00 62.00 92 ASP A CA 1
ATOM 708 C C . ASP A 1 92 ? 18.751 -10.314 -13.297 1.00 62.00 92 ASP A C 1
ATOM 710 O O . ASP A 1 92 ? 18.172 -10.628 -14.328 1.00 62.00 92 ASP A O 1
ATOM 714 N N . ARG A 1 93 ? 18.327 -10.804 -12.124 1.00 57.38 93 ARG A N 1
ATOM 715 C CA . ARG A 1 93 ? 17.352 -11.906 -11.982 1.00 57.38 93 ARG A CA 1
ATOM 716 C C . ARG A 1 93 ? 15.901 -11.604 -12.410 1.00 57.38 93 ARG A C 1
ATOM 718 O O . ARG A 1 93 ? 15.028 -12.417 -12.139 1.00 57.38 93 ARG A O 1
ATOM 725 N N . ALA A 1 94 ? 15.608 -10.460 -13.029 1.00 61.75 94 ALA A N 1
ATOM 726 C CA . ALA A 1 94 ? 14.232 -9.991 -13.227 1.00 61.75 94 ALA A CA 1
ATOM 727 C C . ALA A 1 94 ? 13.937 -9.445 -14.636 1.00 61.75 94 ALA A C 1
ATOM 729 O O . ALA A 1 94 ? 13.317 -8.379 -14.748 1.00 61.75 94 ALA A O 1
ATOM 730 N N . GLY A 1 95 ? 14.388 -10.154 -15.678 1.00 71.44 95 GLY A N 1
ATOM 731 C CA . GLY A 1 95 ? 13.993 -9.893 -17.071 1.00 71.44 95 GLY A CA 1
ATOM 732 C C . GLY A 1 95 ? 14.588 -8.620 -17.677 1.00 71.44 95 GLY A C 1
ATOM 733 O O . GLY A 1 95 ? 14.014 -8.046 -18.593 1.00 71.44 95 GLY A O 1
ATOM 734 N N . TRP A 1 96 ? 15.715 -8.127 -17.147 1.00 83.94 96 TRP A N 1
ATOM 735 C CA . TRP A 1 96 ? 16.357 -6.922 -17.686 1.00 83.94 96 TRP A CA 1
ATOM 736 C C . TRP A 1 96 ? 16.879 -7.126 -19.106 1.00 83.94 96 TRP A C 1
ATOM 738 O O . TRP A 1 96 ? 16.770 -6.215 -19.918 1.00 83.94 96 TRP A O 1
ATOM 748 N N . SER A 1 97 ? 17.433 -8.303 -19.399 1.00 83.38 97 SER A N 1
ATOM 749 C CA . SER A 1 97 ? 18.012 -8.624 -20.704 1.00 83.38 97 SER A CA 1
ATOM 750 C C . SER A 1 97 ? 16.973 -8.507 -21.820 1.00 83.38 97 SER A C 1
ATOM 752 O O . SER A 1 97 ? 17.243 -7.875 -22.831 1.00 83.38 97 SER A O 1
ATOM 754 N N . GLU A 1 98 ? 15.775 -9.050 -21.605 1.00 85.56 98 GLU A N 1
ATOM 755 C CA . GLU A 1 98 ? 14.672 -9.030 -22.572 1.00 85.56 98 GLU A CA 1
ATOM 756 C C . GLU A 1 98 ? 14.150 -7.609 -22.818 1.00 85.56 98 GLU A C 1
ATOM 758 O O . GLU A 1 98 ? 14.128 -7.160 -23.958 1.00 85.56 98 GLU A O 1
ATOM 763 N N . GLU A 1 99 ? 13.886 -6.843 -21.754 1.00 85.69 99 GLU A N 1
ATOM 764 C CA . GLU A 1 99 ? 13.472 -5.434 -21.863 1.00 85.69 99 GLU A CA 1
ATOM 765 C C . GLU A 1 99 ? 14.557 -4.561 -22.525 1.00 85.69 99 GLU A C 1
ATOM 767 O O . GLU A 1 99 ? 14.261 -3.625 -23.265 1.00 85.69 99 GLU A O 1
ATOM 772 N N . PHE A 1 100 ? 15.839 -4.859 -22.284 1.00 88.94 100 PHE A N 1
ATOM 773 C CA . PHE A 1 100 ? 16.947 -4.182 -22.957 1.00 88.94 100 PHE A CA 1
ATOM 774 C C . PHE A 1 100 ? 17.026 -4.548 -24.447 1.00 88.94 100 PHE A C 1
ATOM 776 O O . PHE A 1 100 ? 17.299 -3.672 -25.267 1.00 88.94 100 PHE A O 1
ATOM 783 N N . HIS A 1 101 ? 16.773 -5.810 -24.807 1.00 88.62 101 HIS A N 1
ATOM 784 C CA . HIS A 1 101 ? 16.692 -6.240 -26.203 1.00 88.62 101 HIS A CA 1
ATOM 785 C C . HIS A 1 101 ? 15.518 -5.586 -26.930 1.00 88.62 101 HIS A C 1
ATOM 787 O O . HIS A 1 1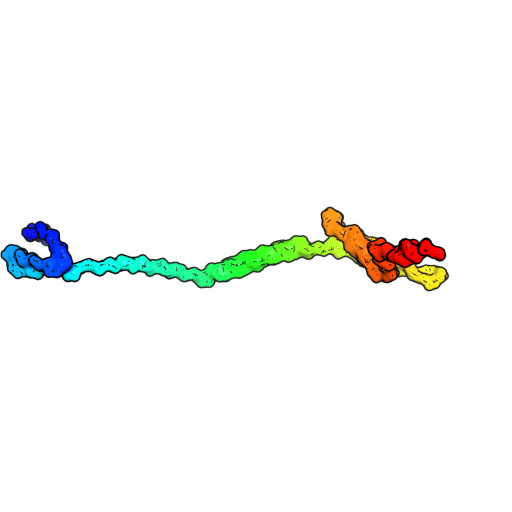01 ? 15.699 -5.132 -28.057 1.00 88.62 101 HIS A O 1
ATOM 793 N N . GLU A 1 102 ? 14.361 -5.476 -26.283 1.00 88.81 102 GLU A N 1
ATOM 794 C CA . GLU A 1 102 ? 13.197 -4.764 -26.811 1.00 88.81 102 GLU A CA 1
ATOM 795 C C . GLU A 1 102 ? 13.525 -3.282 -27.056 1.00 88.81 102 GLU A C 1
ATOM 797 O O . GLU A 1 102 ? 13.340 -2.783 -28.162 1.00 88.81 102 GLU A O 1
ATOM 802 N N . LEU A 1 103 ? 14.143 -2.604 -26.079 1.00 89.62 103 LEU A N 1
ATOM 803 C CA . LEU A 1 103 ? 14.639 -1.227 -26.226 1.00 89.62 103 LEU A CA 1
ATOM 804 C C . LEU A 1 103 ? 15.636 -1.069 -27.382 1.00 89.62 103 LEU A C 1
ATOM 806 O O . LEU A 1 103 ? 15.583 -0.080 -28.111 1.00 89.62 103 LEU A O 1
ATOM 810 N N . HIS A 1 104 ? 16.557 -2.018 -27.541 1.00 90.75 104 HIS A N 1
ATOM 811 C CA . HIS A 1 104 ? 17.527 -2.022 -28.634 1.00 90.75 104 HIS A CA 1
ATOM 812 C C . HIS A 1 104 ? 16.846 -2.186 -29.999 1.00 90.75 104 HIS A C 1
ATOM 814 O O . HIS A 1 104 ? 17.161 -1.443 -30.926 1.00 90.75 104 HIS A O 1
ATOM 820 N N . ARG A 1 105 ? 15.903 -3.130 -30.127 1.00 90.38 105 ARG A N 1
ATOM 821 C CA . ARG A 1 105 ? 15.157 -3.346 -31.375 1.00 90.38 105 ARG A CA 1
ATOM 822 C C . ARG A 1 105 ? 14.280 -2.153 -31.720 1.00 90.38 105 ARG A C 1
ATOM 824 O O . ARG A 1 105 ? 14.321 -1.710 -32.858 1.00 90.38 105 ARG A O 1
ATOM 831 N N . ALA A 1 106 ? 13.572 -1.597 -30.739 1.00 89.69 106 ALA A N 1
ATOM 832 C CA . ALA A 1 106 ? 12.749 -0.408 -30.924 1.00 89.69 106 ALA A CA 1
ATOM 833 C C . ALA A 1 106 ? 13.583 0.805 -31.365 1.00 89.69 106 ALA A C 1
ATOM 835 O O . ALA A 1 106 ? 13.148 1.568 -32.218 1.00 89.69 106 ALA A O 1
ATOM 836 N N . LEU A 1 107 ? 14.797 0.976 -30.821 1.00 89.38 107 LEU A N 1
ATOM 837 C CA . LEU A 1 107 ? 15.693 2.062 -31.229 1.00 89.38 107 LEU A CA 1
ATOM 838 C C . LEU A 1 107 ? 16.201 1.901 -32.669 1.00 89.38 107 LEU A C 1
ATOM 840 O O . LEU A 1 107 ? 16.401 2.900 -33.355 1.00 89.38 107 LEU A O 1
ATOM 844 N N . LEU A 1 108 ? 16.463 0.664 -33.093 1.00 89.56 108 LEU A N 1
ATOM 845 C CA . LEU A 1 108 ? 16.975 0.349 -34.427 1.00 89.56 108 LEU A CA 1
ATOM 846 C C . LEU A 1 108 ? 15.870 0.028 -35.445 1.00 89.56 108 LEU A C 1
ATOM 848 O O . LEU A 1 108 ? 16.200 -0.333 -36.571 1.00 89.56 108 LEU A O 1
ATOM 852 N N . GLU A 1 109 ? 14.598 0.144 -35.053 1.00 87.56 109 GLU A N 1
ATOM 853 C CA . GLU A 1 109 ? 13.426 -0.207 -35.870 1.00 87.56 109 GLU A CA 1
ATOM 854 C C . GLU A 1 109 ? 13.544 -1.610 -36.500 1.00 87.56 109 GLU A C 1
ATOM 856 O O . GLU A 1 109 ? 13.219 -1.828 -37.665 1.00 87.56 109 GLU A O 1
ATOM 861 N N . LEU A 1 110 ? 14.059 -2.574 -35.729 1.00 86.62 110 LEU A N 1
ATOM 862 C CA . LEU A 1 110 ? 14.234 -3.950 -36.197 1.00 86.62 110 LEU A CA 1
ATOM 863 C C . LEU A 1 110 ? 12.892 -4.702 -36.204 1.00 86.62 110 LEU A C 1
ATOM 865 O O . LEU A 1 110 ? 12.101 -4.500 -35.278 1.00 86.62 110 LEU A O 1
ATOM 869 N N . PRO A 1 111 ? 12.660 -5.594 -37.187 1.00 80.88 111 PRO A N 1
ATOM 870 C CA . PRO A 1 111 ? 11.461 -6.428 -37.233 1.00 80.88 111 PRO A CA 1
ATOM 871 C C . PRO A 1 111 ? 11.344 -7.333 -35.999 1.00 80.88 111 PRO A C 1
ATOM 873 O O . PRO A 1 111 ? 12.352 -7.678 -35.363 1.00 80.88 111 PRO A O 1
ATOM 876 N N . ASP A 1 112 ? 10.106 -7.681 -35.642 1.00 77.81 112 ASP A N 1
ATOM 877 C CA . ASP A 1 112 ? 9.826 -8.539 -34.494 1.00 77.81 112 ASP A CA 1
ATOM 878 C C . ASP A 1 112 ? 10.285 -9.971 -34.812 1.00 77.81 112 ASP A C 1
ATOM 880 O O . ASP A 1 112 ? 9.822 -10.548 -35.791 1.00 77.81 112 ASP A O 1
ATOM 884 N N . PRO A 1 113 ? 11.209 -10.579 -34.047 1.00 71.75 113 PRO A N 1
ATOM 885 C CA . PRO A 1 113 ? 11.661 -11.942 -34.325 1.00 71.75 113 PRO A CA 1
ATOM 886 C C . PRO A 1 113 ? 10.565 -13.007 -34.199 1.00 71.75 113 PRO A C 1
ATOM 888 O O . PRO A 1 113 ? 10.781 -14.119 -34.677 1.00 71.75 113 PRO A O 1
ATOM 891 N N . ASP A 1 114 ? 9.441 -12.695 -33.542 1.00 71.00 114 ASP A N 1
ATOM 892 C CA . ASP A 1 114 ? 8.301 -13.606 -33.404 1.00 71.00 114 ASP A CA 1
ATOM 893 C C . ASP A 1 114 ? 7.277 -13.458 -34.553 1.00 71.00 114 ASP A C 1
ATOM 895 O O . ASP A 1 114 ? 6.389 -14.305 -34.688 1.00 71.00 114 ASP A O 1
ATOM 899 N N . GLU A 1 115 ? 7.421 -12.447 -35.426 1.00 63.94 115 GLU A N 1
ATOM 900 C CA . GLU A 1 115 ? 6.811 -12.459 -36.761 1.00 63.94 115 GLU A CA 1
ATOM 901 C C . GLU A 1 115 ? 7.569 -13.489 -37.610 1.00 63.94 115 GLU A C 1
ATOM 903 O O . GLU A 1 115 ? 8.523 -13.187 -38.325 1.00 63.94 115 GLU A O 1
ATOM 908 N N . VAL A 1 116 ? 7.168 -14.756 -37.499 1.00 57.62 116 VAL A N 1
ATOM 909 C CA . VAL A 1 116 ? 7.491 -15.756 -38.519 1.00 57.62 116 VAL A CA 1
ATOM 910 C C . VAL A 1 116 ? 6.975 -15.243 -39.863 1.00 57.62 116 VAL A C 1
ATOM 912 O O . VAL A 1 116 ? 5.806 -14.878 -39.964 1.00 57.62 116 VAL A O 1
ATOM 915 N N . GLU A 1 117 ? 7.837 -15.226 -40.883 1.00 59.16 117 GLU A N 1
ATOM 916 C CA . GLU A 1 117 ? 7.448 -15.035 -42.283 1.00 59.16 117 GLU A CA 1
ATOM 917 C C . GLU A 1 117 ? 6.411 -16.117 -42.652 1.00 59.16 117 GLU A C 1
ATOM 919 O O . GLU A 1 117 ? 6.755 -17.203 -43.118 1.00 59.16 117 GLU A O 1
ATOM 924 N N . GLU A 1 118 ? 5.119 -15.852 -42.416 1.00 54.66 118 GLU A N 1
ATOM 925 C CA . GLU A 1 118 ? 4.009 -16.705 -42.874 1.00 54.66 118 GLU A CA 1
ATOM 926 C C . GLU A 1 118 ? 4.020 -16.852 -44.409 1.00 54.66 118 GLU A C 1
ATOM 928 O O . GLU A 1 118 ? 3.453 -17.803 -44.951 1.00 54.66 118 GLU A O 1
ATOM 933 N N . ASP A 1 119 ? 4.727 -15.953 -45.099 1.00 55.72 119 ASP A N 1
ATOM 934 C CA . ASP A 1 119 ? 4.820 -15.874 -46.552 1.00 55.72 119 ASP A CA 1
ATOM 935 C C . ASP A 1 119 ? 5.681 -16.987 -47.191 1.00 55.72 119 ASP A C 1
ATOM 937 O O . ASP A 1 119 ? 5.455 -17.317 -48.355 1.00 55.72 119 ASP A O 1
ATOM 941 N N . GLU A 1 120 ? 6.614 -17.632 -46.469 1.00 55.41 120 GLU A N 1
ATOM 942 C CA . GLU A 1 120 ? 7.440 -18.716 -47.048 1.00 55.41 120 GLU A CA 1
ATOM 943 C C . GLU A 1 120 ? 6.793 -20.116 -46.965 1.00 55.41 120 GLU A C 1
ATOM 945 O O . GLU A 1 120 ? 7.236 -21.038 -47.651 1.00 55.41 120 GLU A O 1
ATOM 950 N N . LEU A 1 121 ? 5.716 -20.312 -46.186 1.00 54.81 121 LEU A N 1
ATOM 951 C CA . LEU A 1 121 ? 5.081 -21.637 -46.034 1.00 54.81 121 LEU A CA 1
ATOM 952 C C . LEU A 1 121 ? 4.065 -21.977 -47.149 1.00 54.81 121 LEU A C 1
ATOM 954 O O . LEU A 1 121 ? 3.632 -23.125 -47.252 1.00 54.81 121 LEU A O 1
ATOM 958 N N . TYR A 1 122 ? 3.695 -21.005 -47.992 1.00 55.00 122 TYR A N 1
ATOM 959 C CA . TYR A 1 122 ? 2.777 -21.171 -49.128 1.00 55.00 122 TYR A CA 1
ATOM 960 C C . TYR A 1 122 ? 3.497 -20.988 -50.473 1.00 55.00 122 TYR A C 1
ATOM 962 O O . TYR A 1 122 ? 3.157 -20.116 -51.268 1.00 55.00 122 TYR A O 1
ATOM 970 N N . THR A 1 123 ? 4.487 -21.827 -50.770 1.00 60.94 123 THR A N 1
ATOM 971 C CA . THR A 1 123 ? 4.884 -22.073 -52.167 1.00 60.94 123 THR A CA 1
ATOM 972 C C . THR A 1 123 ? 4.980 -23.570 -52.420 1.00 60.94 123 THR A C 1
ATOM 974 O O . THR A 1 123 ? 6.045 -24.172 -52.340 1.00 60.94 123 THR A O 1
ATOM 977 N N . ASP A 1 124 ? 3.829 -24.164 -52.726 1.00 63.50 124 ASP A N 1
ATOM 978 C CA . ASP A 1 124 ? 3.743 -25.437 -53.437 1.00 63.50 124 ASP A CA 1
ATOM 979 C C . ASP A 1 124 ? 2.622 -25.287 -54.479 1.00 63.50 124 ASP A C 1
ATOM 981 O O . ASP A 1 124 ? 1.440 -25.325 -54.136 1.00 63.50 124 ASP A O 1
ATOM 985 N N . ASP A 1 125 ? 3.016 -24.958 -55.713 1.00 54.12 125 ASP A N 1
ATOM 986 C CA . ASP A 1 125 ? 2.343 -25.289 -56.984 1.00 54.12 125 ASP A CA 1
ATOM 987 C C . ASP A 1 125 ? 3.256 -24.942 -58.181 1.00 54.12 125 ASP A C 1
ATOM 989 O O . ASP A 1 125 ? 3.807 -23.813 -58.223 1.00 54.12 125 ASP A O 1
#

Secondary structure (DSSP, 8-state):
-PPPP-------TT-EEE-TTS-EEE---------------TTHHHHHHHHHHHHHHHHHHHH---EEEEEEEEE-TTSSEEEEEEEEES-STTTHHHHHHHHHHHHTTPPPTT---GGGS----

Organism: NCBI:txid525264

pLDDT: mean 83.83, std 11.13, range [54.12, 98.44]

Foldseek 3Di:
DDDDDQDDDDDDAQDWDQTPVRDIDHRPDDDDDDDDDDDDDPCPVVVVVVVVVVVVVVVVVVPDFDKDKDWDWDQDPVGRIDIDIDIDGPDPPPCRVVVVVVVVCVVVVHDDPVPDPPVVVPDDD

Radius of gyration: 44.51 Å; chains: 1; bounding box: 84×35×120 Å

InterPro domains:
  IPR007816 ResB-like domain [PF05140] (13-101)

Sequence (125 aa):
GQLQKIDRVNLNQGEDVTLDDGTKITFDGASEFANYQVSYDPFQKWVLASALVMLISLVGSLVIKRRRVYIRLRPNAAGGTDVEMGGLARTDRAGWSEEFHELHRALLELPDPDEVEEDELYTDD